Protein AF-A0AAE3P2P5-F1 (afdb_monomer_lite)

Structure (mmCIF, N/CA/C/O backbone):
data_AF-A0AAE3P2P5-F1
#
_entry.id   AF-A0AAE3P2P5-F1
#
loop_
_atom_site.group_PDB
_atom_site.id
_atom_site.type_symbol
_atom_site.label_atom_id
_atom_site.label_alt_id
_atom_site.label_comp_id
_atom_site.label_asym_id
_atom_site.label_entity_id
_atom_site.label_seq_id
_atom_site.pdbx_PDB_ins_code
_atom_site.Cartn_x
_atom_site.Cartn_y
_atom_site.Cartn_z
_atom_site.occupancy
_atom_site.B_iso_or_equiv
_atom_site.auth_seq_id
_atom_site.auth_comp_id
_atom_site.auth_asym_id
_atom_site.auth_atom_id
_atom_site.pdbx_PDB_model_num
ATOM 1 N N . MET A 1 1 ? -13.178 13.625 6.228 1.00 57.25 1 MET A N 1
ATOM 2 C CA . MET A 1 1 ? -13.698 12.347 5.694 1.00 57.25 1 MET A CA 1
ATOM 3 C C . MET A 1 1 ? -12.547 11.368 5.825 1.00 57.25 1 MET A C 1
ATOM 5 O O . MET A 1 1 ? -11.435 11.805 5.573 1.00 57.25 1 MET A O 1
ATOM 9 N N . ALA A 1 2 ? -12.752 10.144 6.312 1.00 80.69 2 ALA A N 1
ATOM 10 C CA . ALA A 1 2 ? -11.641 9.194 6.396 1.00 80.69 2 ALA A CA 1
ATOM 11 C C . ALA A 1 2 ? -11.251 8.788 4.969 1.00 80.69 2 ALA A C 1
ATOM 13 O O . ALA A 1 2 ? -12.097 8.278 4.233 1.00 80.69 2 ALA A O 1
ATOM 14 N N . HIS A 1 3 ? -10.022 9.098 4.560 1.00 94.75 3 HIS A N 1
ATOM 15 C CA . HIS A 1 3 ? -9.480 8.617 3.297 1.00 94.75 3 HIS A CA 1
ATOM 16 C C . HIS A 1 3 ? -8.971 7.189 3.474 1.00 94.75 3 HIS A C 1
ATOM 18 O O . HIS A 1 3 ? -8.693 6.743 4.587 1.00 94.75 3 HIS A O 1
ATOM 24 N N . TYR A 1 4 ? -8.869 6.458 2.374 1.00 96.00 4 TYR A N 1
ATOM 25 C CA . TYR A 1 4 ? -8.440 5.064 2.389 1.00 96.00 4 TYR A CA 1
ATOM 26 C C . TYR A 1 4 ? -7.423 4.801 1.283 1.00 96.00 4 TYR A C 1
ATOM 28 O O . TYR A 1 4 ? -7.313 5.558 0.324 1.00 96.00 4 TYR A O 1
ATOM 36 N N . MET A 1 5 ? -6.675 3.713 1.396 1.00 95.94 5 MET A N 1
ATOM 37 C CA . MET A 1 5 ? -5.850 3.188 0.314 1.00 95.94 5 MET A CA 1
ATOM 38 C C . MET A 1 5 ? -6.418 1.872 -0.189 1.00 95.94 5 MET A C 1
ATOM 40 O O . MET A 1 5 ? -6.903 1.053 0.590 1.00 95.94 5 MET A O 1
ATOM 44 N N . VAL A 1 6 ? -6.325 1.665 -1.502 1.00 95.62 6 VAL A N 1
ATOM 45 C CA . VAL A 1 6 ? -6.707 0.410 -2.153 1.00 95.62 6 VAL A CA 1
ATOM 46 C C . VAL A 1 6 ? -5.448 -0.397 -2.426 1.00 95.62 6 VAL A C 1
ATOM 48 O O . VAL A 1 6 ? -4.634 -0.029 -3.271 1.00 95.62 6 VAL A O 1
ATOM 51 N N . VAL A 1 7 ? -5.296 -1.520 -1.733 1.00 95.81 7 VAL A N 1
ATOM 52 C CA . VAL A 1 7 ? -4.193 -2.456 -1.953 1.00 95.81 7 VAL A CA 1
ATOM 53 C C . VAL A 1 7 ? -4.672 -3.558 -2.884 1.00 95.81 7 VAL A C 1
ATOM 55 O O . VAL A 1 7 ? -5.452 -4.416 -2.481 1.00 95.81 7 VAL A O 1
ATOM 58 N N . LEU A 1 8 ? -4.203 -3.537 -4.131 1.00 94.94 8 LEU A N 1
ATOM 59 C CA . LEU A 1 8 ? -4.497 -4.586 -5.107 1.00 94.94 8 LEU A CA 1
ATOM 60 C C . LEU A 1 8 ? -3.781 -5.892 -4.747 1.00 94.94 8 LEU A C 1
ATOM 62 O O . LEU A 1 8 ? -2.602 -5.892 -4.370 1.00 94.94 8 LEU A O 1
ATOM 66 N N . LEU A 1 9 ? -4.491 -7.006 -4.900 1.00 95.50 9 LEU A N 1
ATOM 67 C CA . LEU A 1 9 ? -4.021 -8.338 -4.549 1.00 95.50 9 LEU A CA 1
ATOM 68 C C . LEU A 1 9 ? -3.937 -9.216 -5.797 1.00 95.50 9 LEU A C 1
ATOM 70 O O . LEU A 1 9 ? -4.948 -9.513 -6.430 1.00 95.50 9 LEU A O 1
ATOM 74 N N . ASP A 1 10 ? -2.719 -9.641 -6.121 1.00 93.38 10 ASP A N 1
ATOM 75 C CA . ASP A 1 10 ? -2.476 -10.729 -7.064 1.00 93.38 10 ASP A CA 1
ATOM 76 C C . ASP A 1 10 ? -2.595 -12.095 -6.359 1.00 93.38 10 ASP A C 1
ATOM 78 O O . ASP A 1 10 ? -2.795 -12.182 -5.144 1.00 93.38 10 ASP A O 1
ATOM 82 N N . GLU A 1 11 ? -2.456 -13.187 -7.111 1.00 93.25 11 GLU A N 1
ATOM 83 C CA . GLU A 1 11 ? -2.548 -14.545 -6.562 1.00 93.25 11 GLU A CA 1
ATOM 84 C C . GLU A 1 11 ? -1.536 -14.816 -5.443 1.00 93.25 11 GLU A C 1
ATOM 86 O O . GLU A 1 11 ? -1.858 -15.495 -4.464 1.00 93.25 11 GLU A O 1
ATOM 91 N N . LYS A 1 12 ? -0.319 -14.270 -5.552 1.00 94.06 12 LYS A N 1
ATOM 92 C CA . LYS A 1 12 ? 0.723 -14.445 -4.538 1.00 94.06 12 LYS A CA 1
ATOM 93 C C . LYS A 1 12 ? 0.310 -13.764 -3.235 1.00 94.06 12 LYS A C 1
ATOM 95 O O . LYS A 1 12 ? 0.331 -14.398 -2.182 1.00 94.06 12 LYS A O 1
ATOM 100 N N . ARG A 1 13 ? -0.126 -12.508 -3.317 1.00 94.81 13 ARG A N 1
ATOM 101 C CA . ARG A 1 13 ? -0.594 -11.711 -2.179 1.00 94.81 13 ARG A CA 1
ATOM 102 C C . ARG A 1 13 ? -1.820 -12.329 -1.521 1.00 94.81 13 ARG A C 1
ATOM 104 O O . ARG A 1 13 ? -1.889 -12.390 -0.300 1.00 94.81 13 ARG A O 1
ATOM 111 N N . LEU A 1 14 ? -2.757 -12.841 -2.318 1.00 94.31 14 LEU A N 1
ATOM 112 C CA . LEU A 1 14 ? -3.919 -13.569 -1.807 1.00 94.31 14 LEU A CA 1
ATOM 113 C C . LEU A 1 14 ? -3.496 -14.801 -1.007 1.00 94.31 14 LEU A C 1
ATOM 115 O O . LEU A 1 14 ? -4.005 -15.020 0.087 1.00 94.31 14 LEU A O 1
ATOM 119 N N . ASN A 1 15 ? -2.543 -15.584 -1.518 1.00 94.38 15 ASN A N 1
ATOM 120 C CA . ASN A 1 15 ? -2.051 -16.770 -0.820 1.00 94.38 15 ASN A CA 1
ATOM 121 C C . ASN A 1 15 ? -1.369 -16.439 0.517 1.00 94.38 15 ASN A C 1
ATOM 123 O O . ASN A 1 15 ? -1.520 -17.207 1.463 1.00 94.38 15 ASN A O 1
ATOM 127 N N . GLU A 1 16 ? -0.668 -15.309 0.618 1.00 94.31 16 GLU A N 1
ATOM 128 C CA . GLU A 1 16 ? -0.031 -14.861 1.868 1.00 94.31 16 GLU A CA 1
ATOM 129 C C . GLU A 1 16 ? -1.045 -14.443 2.948 1.00 94.31 16 GLU A C 1
ATOM 131 O O . GLU A 1 16 ? -0.749 -14.534 4.139 1.00 94.31 16 GLU A O 1
ATOM 136 N N . LEU A 1 17 ? -2.250 -14.024 2.548 1.00 94.00 17 LEU A N 1
ATOM 137 C CA . LEU A 1 17 ? -3.311 -13.592 3.462 1.00 94.00 17 LEU A CA 1
ATOM 138 C C . LEU A 1 17 ? -4.319 -14.696 3.812 1.00 94.00 17 LEU A C 1
ATOM 140 O O . LEU A 1 17 ? -5.150 -14.487 4.699 1.00 94.00 17 LEU A O 1
ATOM 144 N N . LYS A 1 18 ? -4.247 -15.866 3.168 1.00 93.00 18 LYS A N 1
ATOM 145 C CA . LYS A 1 18 ? -5.144 -16.997 3.450 1.00 93.00 18 LYS A CA 1
ATOM 146 C C . LYS A 1 18 ? -5.050 -17.445 4.907 1.00 93.00 18 LYS A C 1
ATOM 148 O O . LYS A 1 18 ? -3.961 -17.642 5.447 1.00 93.00 18 LYS A O 1
ATOM 153 N N . GLY A 1 19 ? -6.204 -17.650 5.535 1.00 91.69 19 GLY A N 1
ATOM 154 C CA . GLY A 1 19 ? -6.311 -18.059 6.934 1.00 91.69 19 GLY A CA 1
ATOM 155 C C . GLY A 1 19 ? -5.964 -16.951 7.932 1.00 91.69 19 GLY A C 1
ATOM 156 O O . GLY A 1 19 ? -5.760 -17.238 9.113 1.00 91.69 19 GLY A O 1
ATOM 157 N N . THR A 1 20 ? -5.872 -15.696 7.481 1.00 93.38 20 THR A N 1
ATOM 158 C CA . THR A 1 20 ? -5.709 -14.527 8.355 1.00 93.38 20 THR A CA 1
ATOM 159 C C . THR A 1 20 ? -7.035 -13.776 8.515 1.00 93.38 20 THR A C 1
ATOM 161 O O . THR A 1 20 ? -7.876 -13.835 7.620 1.00 93.38 20 THR A O 1
ATOM 164 N N . PRO A 1 21 ? -7.223 -12.992 9.594 1.00 92.56 21 PRO A N 1
ATOM 165 C CA . PRO A 1 21 ? -8.411 -12.143 9.750 1.00 92.56 21 PRO A CA 1
ATOM 166 C C . PRO A 1 21 ? -8.580 -11.091 8.639 1.00 92.56 21 PRO A C 1
ATOM 168 O O . PRO A 1 21 ? -9.665 -10.548 8.450 1.00 92.56 21 PRO A O 1
ATOM 171 N N . VAL A 1 22 ? -7.509 -10.787 7.899 1.00 93.06 22 VAL A N 1
ATOM 172 C CA . VAL A 1 22 ? -7.528 -9.839 6.777 1.00 93.06 22 VAL A CA 1
ATOM 173 C C . VAL A 1 22 ? -8.270 -10.413 5.569 1.00 93.06 22 VAL A C 1
ATOM 175 O O . VAL A 1 22 ? -8.805 -9.647 4.772 1.00 93.06 22 VAL A O 1
ATOM 178 N N . GLU A 1 23 ? -8.359 -11.740 5.442 1.00 93.00 23 GLU A N 1
ATOM 179 C CA . GLU A 1 23 ? -9.053 -12.399 4.330 1.00 93.00 23 GLU A CA 1
ATOM 180 C C . GLU A 1 23 ? -10.527 -11.969 4.234 1.00 93.00 23 GLU A C 1
ATOM 182 O O . GLU A 1 23 ? -11.033 -11.721 3.143 1.00 93.00 23 GLU A O 1
ATOM 187 N N . GLU A 1 24 ? -11.186 -11.752 5.375 1.00 93.38 24 GLU A N 1
ATOM 188 C CA . GLU A 1 24 ? -12.578 -11.280 5.455 1.00 93.38 24 GLU A CA 1
ATOM 189 C C . GLU A 1 24 ? -12.768 -9.830 4.978 1.00 93.38 24 GLU A C 1
ATOM 191 O O . GLU A 1 24 ? -13.895 -9.373 4.784 1.00 93.38 24 GLU A O 1
ATOM 196 N N . LYS A 1 25 ? -11.674 -9.077 4.819 1.00 94.00 25 LYS A N 1
ATOM 197 C CA . LYS A 1 25 ? -11.672 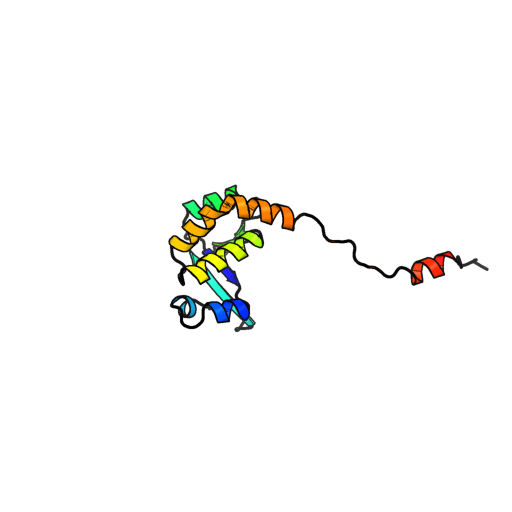-7.678 4.364 1.00 94.00 25 LYS A CA 1
ATOM 198 C C . LYS A 1 25 ? -11.379 -7.543 2.871 1.00 94.00 25 LYS A C 1
ATOM 200 O O . LYS A 1 25 ? -11.355 -6.422 2.363 1.00 94.00 25 LYS A O 1
ATOM 205 N N . ILE A 1 26 ? -11.153 -8.657 2.176 1.00 95.50 26 ILE A N 1
ATOM 206 C CA . ILE A 1 26 ? -10.916 -8.660 0.736 1.00 95.50 26 ILE A CA 1
ATOM 207 C C . ILE A 1 26 ? -12.222 -8.329 0.014 1.00 95.50 26 ILE A C 1
ATOM 209 O O . ILE A 1 26 ? -13.257 -8.954 0.238 1.00 95.50 26 ILE A O 1
ATOM 213 N N . VAL A 1 27 ? -12.155 -7.353 -0.885 1.00 94.88 27 VAL A N 1
ATOM 214 C CA . VAL A 1 27 ? -13.266 -6.928 -1.732 1.00 94.88 27 VAL A CA 1
ATOM 215 C C . VAL A 1 27 ? -13.006 -7.295 -3.186 1.00 94.88 27 VAL A C 1
ATOM 217 O O . VAL A 1 27 ? -11.877 -7.218 -3.680 1.00 94.88 27 VAL A O 1
ATOM 220 N N . ASP A 1 28 ? -14.078 -7.666 -3.879 1.00 95.06 28 ASP A N 1
ATOM 221 C CA . ASP A 1 28 ? -14.061 -7.904 -5.316 1.00 95.06 28 ASP A CA 1
ATOM 222 C C . ASP A 1 28 ? -14.259 -6.592 -6.077 1.00 95.06 28 ASP A C 1
ATOM 224 O O . ASP A 1 28 ? -15.173 -5.809 -5.813 1.00 95.06 28 ASP A O 1
ATOM 228 N N . MET A 1 29 ? -13.405 -6.368 -7.067 1.00 91.44 29 MET A N 1
ATOM 229 C CA . MET A 1 29 ? -13.465 -5.250 -7.997 1.00 91.44 29 MET A CA 1
ATOM 230 C C . MET A 1 29 ? -13.714 -5.775 -9.411 1.00 91.44 29 MET A C 1
ATOM 232 O O . MET A 1 29 ? -13.298 -6.879 -9.764 1.00 91.44 29 MET A O 1
ATOM 236 N N . PHE A 1 30 ? -14.401 -4.976 -10.233 1.00 90.12 30 PHE A N 1
ATOM 237 C CA . PHE A 1 30 ? -14.686 -5.299 -11.640 1.00 90.12 30 PHE A CA 1
ATOM 238 C C . PHE A 1 30 ? -15.314 -6.693 -11.832 1.00 90.12 30 PHE A C 1
ATOM 240 O O . PHE A 1 30 ? -14.868 -7.483 -12.659 1.00 90.12 30 PHE A O 1
ATOM 247 N N . GLY A 1 31 ? -16.331 -7.019 -11.026 1.00 88.56 31 GLY A N 1
ATOM 248 C CA . GLY A 1 31 ? -17.017 -8.314 -11.102 1.00 88.56 31 GLY A CA 1
ATOM 249 C C . GLY A 1 31 ? -16.175 -9.506 -10.630 1.00 88.56 31 GLY A C 1
ATOM 250 O O . GLY A 1 31 ? -16.460 -10.631 -11.024 1.00 88.56 31 GLY A O 1
ATOM 251 N N . GLY A 1 32 ? -15.139 -9.265 -9.818 1.00 89.25 32 GLY A N 1
ATOM 252 C CA . GLY A 1 32 ? -14.249 -10.300 -9.282 1.00 89.25 32 GLY A CA 1
ATOM 253 C C . GLY A 1 32 ? -12.980 -10.528 -10.104 1.00 89.25 32 GLY A C 1
ATOM 254 O O . GLY A 1 32 ? -12.158 -11.357 -9.725 1.00 89.25 32 GLY A O 1
ATOM 255 N N . ALA A 1 33 ? -12.787 -9.779 -11.195 1.00 90.31 33 ALA A N 1
ATOM 256 C CA . ALA A 1 33 ? -11.561 -9.835 -11.991 1.00 90.31 33 ALA A CA 1
ATOM 257 C C . ALA A 1 33 ? -10.332 -9.316 -11.224 1.00 90.31 33 ALA A C 1
ATOM 259 O O . ALA A 1 33 ? -9.209 -9.724 -11.507 1.00 90.31 33 ALA A O 1
ATOM 260 N N . LEU A 1 34 ? -10.541 -8.425 -10.251 1.00 93.50 34 LEU A N 1
ATOM 261 C CA . LEU A 1 34 ? -9.502 -7.944 -9.347 1.00 93.50 34 LEU A CA 1
ATOM 262 C C . LEU A 1 34 ? -9.965 -8.083 -7.903 1.00 93.50 34 LEU A C 1
ATOM 264 O O . LEU A 1 34 ? -11.135 -7.868 -7.594 1.00 93.50 34 LEU A O 1
ATOM 268 N N . LYS A 1 35 ? -9.025 -8.395 -7.015 1.00 95.81 35 LYS A N 1
ATOM 269 C CA . LYS A 1 35 ? -9.245 -8.407 -5.569 1.00 95.81 35 LYS A CA 1
ATOM 270 C C . LYS A 1 35 ? -8.421 -7.307 -4.924 1.00 95.81 35 LYS A C 1
ATOM 272 O O . LYS A 1 35 ? -7.307 -7.019 -5.365 1.00 95.81 35 LYS A O 1
ATOM 277 N N . ALA A 1 36 ? -8.968 -6.688 -3.888 1.00 96.25 36 ALA A N 1
ATOM 278 C CA . ALA A 1 36 ? -8.292 -5.620 -3.172 1.00 96.25 36 ALA A CA 1
ATOM 279 C C . ALA A 1 36 ? -8.643 -5.612 -1.686 1.00 96.25 36 ALA A C 1
ATOM 281 O O . ALA A 1 36 ? -9.601 -6.250 -1.260 1.00 96.25 36 ALA A O 1
ATOM 282 N N . ILE A 1 37 ? -7.880 -4.856 -0.906 1.00 96.12 37 ILE A N 1
ATOM 283 C CA . ILE A 1 37 ? -8.222 -4.476 0.466 1.00 96.12 37 ILE A CA 1
ATOM 284 C C . ILE A 1 37 ? -8.280 -2.959 0.532 1.00 96.12 37 ILE A C 1
ATOM 286 O O . ILE A 1 37 ? -7.365 -2.282 0.060 1.00 96.12 37 ILE A O 1
ATOM 290 N N . ASN A 1 38 ? -9.335 -2.441 1.153 1.00 95.19 38 ASN A N 1
ATOM 291 C CA . ASN A 1 38 ? -9.414 -1.034 1.516 1.00 95.19 38 ASN A CA 1
ATOM 292 C C . ASN A 1 38 ? -8.908 -0.884 2.951 1.00 95.19 38 ASN A C 1
ATOM 294 O O . ASN A 1 38 ? -9.451 -1.509 3.863 1.00 95.19 38 ASN A O 1
ATOM 298 N N . ILE A 1 39 ? -7.866 -0.080 3.137 1.00 95.25 39 ILE A N 1
ATOM 299 C CA . ILE A 1 39 ? -7.304 0.236 4.451 1.00 95.25 39 ILE A CA 1
ATOM 300 C C . ILE A 1 39 ? -7.504 1.719 4.744 1.00 95.25 39 ILE A C 1
ATOM 302 O O . ILE A 1 39 ? -7.126 2.567 3.935 1.00 95.25 39 ILE A O 1
ATOM 306 N N . ASP A 1 40 ? -8.100 2.029 5.892 1.00 95.19 40 ASP A N 1
ATOM 307 C CA . ASP A 1 40 ? -8.302 3.410 6.323 1.00 95.19 40 ASP A CA 1
ATOM 308 C C . ASP A 1 40 ? -6.954 4.076 6.597 1.00 95.19 40 ASP A C 1
ATOM 310 O O . ASP A 1 40 ? -6.082 3.499 7.251 1.00 95.19 40 ASP A O 1
ATOM 314 N N . VAL A 1 41 ? -6.795 5.302 6.106 1.00 94.94 41 VAL A N 1
ATOM 315 C CA . VAL A 1 41 ? -5.594 6.114 6.285 1.00 94.94 41 VAL A CA 1
ATOM 316 C C . VAL A 1 41 ? -5.868 7.129 7.398 1.00 94.94 41 VAL A C 1
ATOM 318 O O . VAL A 1 41 ? -6.726 8.001 7.237 1.00 94.94 41 VAL A O 1
ATOM 321 N N . PRO A 1 42 ? -5.160 7.051 8.538 1.00 94.38 42 PRO A N 1
ATOM 322 C CA . PRO A 1 42 ? -5.222 8.086 9.562 1.00 94.38 42 PRO A CA 1
ATOM 323 C C . PRO A 1 42 ? -4.782 9.451 9.014 1.00 94.38 42 PRO A C 1
ATOM 325 O O . PRO A 1 42 ? -3.856 9.532 8.209 1.00 94.38 42 PRO A O 1
ATOM 328 N N . GLU A 1 43 ? -5.398 10.539 9.480 1.00 92.25 43 GLU A N 1
ATOM 329 C CA . GLU A 1 43 ? -5.141 11.893 8.956 1.00 92.25 43 GLU A CA 1
ATOM 330 C C . GLU A 1 43 ? -3.665 12.323 9.089 1.00 92.25 43 GLU A C 1
ATOM 332 O O . GLU A 1 43 ? -3.120 13.013 8.227 1.00 92.25 43 GLU A O 1
ATOM 337 N N . ASP A 1 44 ? -2.986 11.909 10.161 1.00 92.69 44 ASP A N 1
ATOM 338 C CA . ASP A 1 44 ? -1.564 12.190 10.368 1.00 92.69 44 ASP A CA 1
ATOM 339 C C . ASP A 1 44 ? -0.662 11.400 9.408 1.00 92.69 44 ASP A C 1
ATOM 341 O O . ASP A 1 44 ? 0.380 11.901 8.981 1.00 92.69 44 ASP A O 1
ATOM 345 N N . VAL A 1 45 ? -1.068 10.180 9.049 1.00 94.44 45 VAL A N 1
ATOM 346 C CA . VAL A 1 45 ? -0.381 9.334 8.068 1.00 94.44 45 VAL A CA 1
ATOM 347 C C . VAL A 1 45 ? -0.574 9.902 6.667 1.00 94.44 45 VAL A C 1
ATOM 349 O O . VAL A 1 45 ? 0.396 10.027 5.924 1.00 94.44 45 VAL A O 1
ATOM 352 N N . GLU A 1 46 ? -1.795 10.310 6.327 1.00 94.50 46 GLU A N 1
ATOM 353 C CA . GLU A 1 46 ? -2.112 10.944 5.048 1.00 94.50 46 GLU A CA 1
ATOM 354 C C . GLU A 1 46 ? -1.227 12.163 4.799 1.00 94.50 46 GLU A C 1
ATOM 356 O O . GLU A 1 46 ? -0.550 12.222 3.776 1.00 94.50 46 GLU A O 1
ATOM 361 N N . LYS A 1 47 ? -1.160 13.100 5.755 1.00 94.19 47 LYS A N 1
ATOM 362 C CA . LYS A 1 47 ? -0.316 14.300 5.626 1.00 94.19 47 LYS A CA 1
ATOM 363 C C . LYS A 1 47 ? 1.136 13.934 5.327 1.00 94.19 47 LYS A C 1
ATOM 365 O O . LYS A 1 47 ? 1.720 14.476 4.394 1.00 94.19 47 LYS A O 1
ATOM 370 N N . LYS A 1 48 ? 1.687 12.945 6.038 1.00 94.88 48 LYS A N 1
ATOM 371 C CA . LYS A 1 48 ? 3.057 12.460 5.809 1.00 94.88 48 LYS A CA 1
ATOM 372 C C . LYS A 1 48 ? 3.241 11.834 4.429 1.00 94.88 48 LYS A C 1
ATOM 374 O O . LYS A 1 48 ? 4.291 12.031 3.826 1.00 94.88 48 LYS A O 1
ATOM 379 N N . ILE A 1 49 ? 2.260 11.080 3.929 1.00 94.44 49 ILE A N 1
ATOM 380 C CA . ILE A 1 49 ? 2.305 10.498 2.578 1.00 94.44 49 ILE A CA 1
ATOM 381 C C . ILE A 1 49 ? 2.329 11.617 1.533 1.00 94.44 49 ILE A C 1
ATOM 383 O O . ILE A 1 49 ? 3.190 11.605 0.655 1.00 94.44 49 ILE A O 1
ATOM 387 N N . MET A 1 50 ? 1.432 12.596 1.656 1.00 94.31 50 MET A N 1
ATOM 388 C CA . MET A 1 50 ? 1.309 13.706 0.704 1.00 94.31 50 MET A CA 1
ATOM 389 C C . MET A 1 50 ? 2.545 14.621 0.719 1.00 94.31 50 MET A C 1
ATOM 391 O O . MET A 1 50 ? 2.967 15.108 -0.325 1.00 94.31 50 MET A O 1
ATOM 395 N N . GLU A 1 51 ? 3.169 14.822 1.883 1.00 94.50 51 GLU A N 1
ATOM 396 C CA . GLU A 1 51 ? 4.443 15.545 2.009 1.00 94.50 51 GLU A CA 1
ATOM 397 C C . GLU A 1 51 ? 5.631 14.750 1.445 1.00 94.50 51 GLU A C 1
ATOM 399 O O . GLU A 1 51 ? 6.576 15.328 0.907 1.00 94.50 51 GLU A O 1
ATOM 404 N N . ALA A 1 52 ? 5.612 13.422 1.584 1.00 94.12 52 ALA A N 1
ATOM 405 C CA . ALA A 1 52 ? 6.701 12.553 1.156 1.00 94.12 52 ALA A CA 1
ATOM 406 C C . ALA A 1 52 ? 6.724 12.300 -0.354 1.00 94.12 52 ALA A C 1
ATOM 408 O O . ALA A 1 52 ? 7.810 12.140 -0.915 1.00 94.12 52 ALA A O 1
ATOM 409 N N . PHE A 1 53 ? 5.557 12.230 -0.996 1.00 93.75 53 PHE A N 1
ATOM 410 C CA . PHE A 1 53 ? 5.420 11.822 -2.390 1.00 93.75 53 PHE A CA 1
ATOM 411 C C . PHE A 1 53 ? 4.582 12.837 -3.161 1.00 93.75 53 PHE A C 1
ATOM 413 O O . PHE A 1 53 ? 3.363 12.878 -3.043 1.00 93.75 53 PHE A O 1
ATOM 420 N N . THR A 1 54 ? 5.238 13.622 -4.013 1.00 90.31 54 THR A N 1
ATOM 421 C CA . THR A 1 54 ? 4.595 14.690 -4.799 1.00 90.31 54 THR A CA 1
ATOM 422 C C . THR A 1 54 ? 3.578 14.182 -5.820 1.00 90.31 54 THR A C 1
ATOM 424 O O . THR A 1 54 ? 2.731 14.950 -6.267 1.00 90.31 54 THR A O 1
ATOM 427 N N . SER A 1 55 ? 3.659 12.907 -6.205 1.00 90.31 55 SER A N 1
ATOM 428 C CA . SER A 1 55 ? 2.693 12.258 -7.092 1.00 90.31 55 SER A CA 1
ATOM 429 C C . SER A 1 55 ? 1.406 11.846 -6.380 1.00 90.31 55 SER A C 1
ATOM 431 O O . SER A 1 55 ? 0.392 11.652 -7.048 1.00 90.31 55 SER A O 1
ATOM 433 N N . ALA A 1 56 ? 1.429 11.708 -5.049 1.00 94.62 56 ALA A N 1
ATOM 434 C CA . ALA A 1 56 ? 0.289 11.215 -4.294 1.00 94.62 56 ALA A CA 1
ATOM 435 C C . ALA A 1 56 ? -0.903 12.173 -4.413 1.00 94.62 56 ALA A C 1
ATOM 437 O O . ALA A 1 56 ? -0.773 13.394 -4.304 1.00 94.62 56 ALA A O 1
ATOM 438 N N . ARG A 1 57 ? -2.090 11.607 -4.636 1.00 95.06 57 ARG A N 1
ATOM 439 C CA . ARG A 1 57 ? -3.333 12.364 -4.819 1.00 95.06 57 ARG A CA 1
ATOM 440 C C . ARG A 1 57 ? -4.514 11.652 -4.182 1.00 95.06 57 ARG A C 1
ATOM 442 O O . ARG A 1 57 ? -4.530 10.427 -4.095 1.00 95.06 57 ARG A O 1
ATOM 449 N N . ILE A 1 58 ? -5.533 12.415 -3.808 1.00 95.25 58 ILE A N 1
ATOM 450 C CA . ILE A 1 58 ? -6.812 11.872 -3.345 1.00 95.25 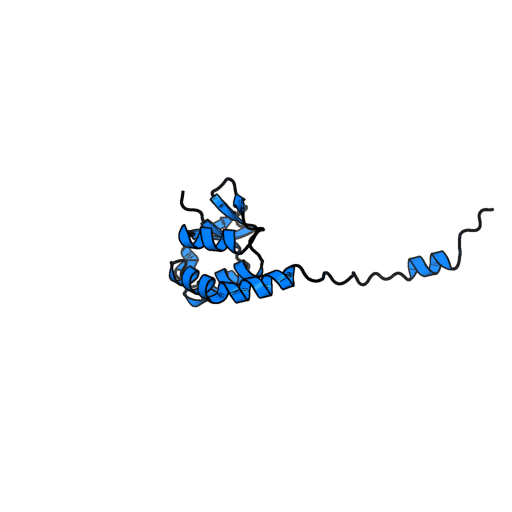58 ILE A CA 1
ATOM 451 C C . ILE A 1 58 ? -7.792 11.908 -4.516 1.00 95.25 58 ILE A C 1
ATOM 453 O O . ILE A 1 58 ? -8.003 12.963 -5.118 1.00 95.25 58 ILE A O 1
ATOM 457 N N . ASP A 1 59 ? -8.351 10.754 -4.875 1.00 93.31 59 ASP A N 1
ATOM 458 C CA . ASP A 1 59 ? -9.350 10.668 -5.939 1.00 93.31 59 ASP A CA 1
ATOM 459 C C . ASP A 1 59 ? -10.733 11.164 -5.469 1.00 93.31 59 ASP A C 1
ATOM 461 O O . ASP A 1 59 ? -10.964 11.453 -4.294 1.00 93.31 59 ASP A O 1
ATOM 465 N N . SER A 1 60 ? -11.698 11.249 -6.389 1.00 92.50 60 SER A N 1
ATOM 466 C CA . SER A 1 60 ? -13.055 11.733 -6.081 1.00 92.50 60 SER A CA 1
ATOM 467 C C . SER A 1 60 ? -13.841 10.861 -5.093 1.00 92.50 60 SER A C 1
ATOM 469 O O . SER A 1 60 ? -14.895 11.283 -4.620 1.00 92.50 60 SER A O 1
ATOM 471 N N . ARG A 1 61 ? -13.356 9.653 -4.785 1.00 91.75 61 ARG A N 1
ATOM 472 C CA . ARG A 1 61 ? -13.963 8.711 -3.836 1.00 91.75 61 ARG A CA 1
ATOM 473 C C . ARG A 1 61 ? -13.279 8.756 -2.469 1.00 91.75 61 ARG A C 1
ATOM 475 O O . ARG A 1 61 ? -13.753 8.093 -1.554 1.00 91.75 61 ARG A O 1
ATOM 482 N N . GLY A 1 62 ? -12.203 9.529 -2.320 1.00 93.31 62 GLY A N 1
ATOM 483 C CA . GLY A 1 62 ? -11.416 9.597 -1.092 1.00 93.31 62 GLY A CA 1
ATOM 484 C C . GLY A 1 62 ? -10.302 8.552 -1.012 1.00 93.31 62 GLY A C 1
ATOM 485 O O . GLY A 1 62 ? -9.787 8.314 0.079 1.00 93.31 62 GLY A O 1
ATOM 486 N N . ALA A 1 63 ? -9.927 7.920 -2.130 1.00 95.50 63 ALA A N 1
ATOM 487 C CA . ALA A 1 63 ? -8.798 7.002 -2.161 1.00 95.50 63 ALA A CA 1
ATOM 488 C C . ALA A 1 63 ? -7.479 7.763 -2.360 1.00 95.50 63 ALA A C 1
ATOM 490 O O . ALA A 1 63 ? -7.338 8.525 -3.320 1.00 95.50 63 ALA A O 1
ATOM 491 N N . VAL A 1 64 ? -6.492 7.515 -1.501 1.00 96.19 64 VAL A N 1
ATOM 492 C CA . VAL A 1 64 ? -5.106 7.944 -1.718 1.00 96.19 64 VAL A CA 1
ATOM 493 C C . VAL A 1 64 ? -4.503 7.057 -2.810 1.00 96.19 64 VAL A C 1
ATOM 495 O O . VAL A 1 64 ? -4.445 5.833 -2.690 1.00 96.19 64 VAL A O 1
ATOM 498 N N . THR A 1 65 ? -4.092 7.684 -3.906 1.00 94.38 65 THR A N 1
ATOM 499 C CA . THR A 1 65 ? -3.628 7.049 -5.146 1.00 94.38 65 THR A CA 1
ATOM 500 C C . THR A 1 65 ? -2.322 7.687 -5.619 1.00 94.38 65 THR A C 1
ATOM 502 O O . THR A 1 65 ? -1.845 8.649 -5.019 1.00 94.38 65 THR A O 1
ATOM 505 N N . ASP A 1 66 ? -1.727 7.133 -6.681 1.00 92.81 66 ASP A N 1
ATOM 506 C CA . ASP A 1 66 ? -0.476 7.610 -7.296 1.00 92.81 66 ASP A CA 1
ATOM 507 C C . ASP A 1 66 ? 0.731 7.668 -6.344 1.00 92.81 66 ASP A C 1
ATOM 509 O O . ASP A 1 66 ? 1.683 8.426 -6.540 1.00 92.81 66 ASP A O 1
ATOM 513 N N . VAL A 1 67 ? 0.723 6.824 -5.314 1.00 94.50 67 VAL A N 1
ATOM 514 C CA . VAL A 1 67 ? 1.918 6.560 -4.510 1.00 94.50 67 VAL A CA 1
ATOM 515 C C . VAL A 1 67 ? 2.898 5.666 -5.288 1.00 94.50 67 VAL A C 1
ATOM 517 O O . VAL A 1 67 ? 2.454 4.848 -6.104 1.00 94.50 67 VAL A O 1
ATOM 520 N N . PRO A 1 68 ? 4.215 5.761 -5.029 1.00 93.69 68 PRO A N 1
ATOM 521 C CA . PRO A 1 68 ? 5.210 4.905 -5.676 1.00 93.69 68 PRO A CA 1
ATOM 522 C C . PRO A 1 68 ? 4.957 3.407 -5.474 1.00 93.69 68 PRO A C 1
ATOM 524 O O . PRO A 1 68 ? 4.348 2.977 -4.486 1.00 93.69 68 PRO A O 1
ATOM 527 N N . VAL A 1 69 ? 5.484 2.581 -6.377 1.00 92.44 69 VAL A N 1
ATOM 528 C CA . VAL A 1 69 ? 5.329 1.119 -6.312 1.00 92.44 69 VAL A CA 1
ATOM 529 C C . VAL A 1 69 ? 5.967 0.559 -5.037 1.00 92.44 69 VAL A C 1
ATOM 531 O O . VAL A 1 69 ? 5.390 -0.316 -4.385 1.00 92.44 69 VAL A O 1
ATOM 534 N N . ALA A 1 70 ? 7.108 1.108 -4.626 1.00 94.19 70 ALA A N 1
ATOM 535 C CA . ALA A 1 70 ? 7.820 0.789 -3.399 1.00 94.19 70 ALA A CA 1
ATOM 536 C C . ALA A 1 70 ? 6.941 1.016 -2.167 1.00 94.19 70 ALA A C 1
ATOM 538 O O . ALA A 1 70 ? 6.954 0.192 -1.251 1.00 94.19 70 ALA A O 1
ATOM 539 N N . PHE A 1 71 ? 6.122 2.074 -2.163 1.00 96.06 71 PHE A N 1
ATOM 540 C CA . PHE A 1 71 ? 5.185 2.331 -1.073 1.00 96.06 71 PHE A CA 1
ATOM 541 C C . PHE A 1 71 ? 4.128 1.228 -0.996 1.00 96.06 71 PHE A C 1
ATOM 543 O O . PHE A 1 71 ? 3.952 0.614 0.054 1.00 96.06 71 PHE A O 1
ATOM 550 N N . ASN A 1 72 ? 3.472 0.918 -2.120 1.00 94.44 72 ASN A N 1
ATOM 551 C CA . ASN A 1 72 ? 2.459 -0.142 -2.184 1.00 94.44 72 ASN A CA 1
ATOM 552 C C . ASN A 1 72 ? 3.018 -1.507 -1.768 1.00 94.44 72 ASN A C 1
ATOM 554 O O . ASN A 1 72 ? 2.335 -2.298 -1.117 1.00 94.44 72 ASN A O 1
ATOM 558 N N . ARG A 1 73 ? 4.272 -1.786 -2.132 1.00 94.56 73 ARG A N 1
ATOM 559 C CA . ARG A 1 73 ? 4.966 -3.007 -1.731 1.00 94.56 73 ARG A CA 1
ATOM 560 C C . ARG A 1 73 ? 5.176 -3.057 -0.219 1.00 94.56 73 ARG A C 1
ATOM 562 O O . ARG A 1 73 ? 4.814 -4.051 0.399 1.00 94.56 73 ARG A O 1
ATOM 569 N N . VAL A 1 74 ? 5.724 -1.996 0.371 1.00 96.56 74 VAL A N 1
ATOM 570 C CA . VAL A 1 74 ? 5.979 -1.932 1.817 1.00 96.56 74 VAL A CA 1
ATOM 571 C C . VAL A 1 74 ? 4.681 -1.976 2.625 1.00 96.56 74 VAL A C 1
ATOM 573 O O . VAL A 1 74 ? 4.623 -2.685 3.628 1.00 96.56 74 VAL A O 1
ATOM 576 N N . LEU A 1 75 ? 3.629 -1.300 2.159 1.00 97.19 75 LEU A N 1
ATOM 577 C CA . LEU A 1 75 ? 2.300 -1.367 2.764 1.00 97.19 75 LEU A CA 1
ATOM 578 C C . LEU A 1 75 ? 1.784 -2.809 2.814 1.00 97.19 75 LEU A C 1
ATOM 580 O O . LEU A 1 75 ? 1.380 -3.282 3.874 1.00 97.19 75 LEU A O 1
ATOM 584 N N . PHE A 1 76 ? 1.856 -3.536 1.697 1.00 97.00 76 PHE A N 1
ATOM 585 C CA . PHE A 1 76 ? 1.451 -4.939 1.672 1.00 97.00 76 PHE A CA 1
ATOM 586 C C . PHE A 1 76 ? 2.324 -5.821 2.582 1.00 97.00 76 PHE A C 1
ATOM 588 O O . PHE A 1 76 ? 1.791 -6.656 3.308 1.00 97.00 76 PHE A O 1
ATOM 595 N N . GLU A 1 77 ? 3.646 -5.623 2.587 1.00 96.31 77 GLU A N 1
ATOM 596 C CA . GLU A 1 77 ? 4.562 -6.366 3.464 1.00 96.31 77 GLU A CA 1
ATOM 597 C C . GLU A 1 77 ? 4.190 -6.201 4.950 1.00 96.31 77 GLU A C 1
ATOM 599 O O . GLU A 1 77 ? 4.205 -7.181 5.695 1.00 96.31 77 GLU A O 1
ATOM 604 N N . GLU A 1 78 ? 3.831 -4.990 5.394 1.00 97.38 78 GLU A N 1
ATOM 605 C CA . GLU A 1 78 ? 3.370 -4.771 6.772 1.00 97.38 78 GLU A CA 1
ATOM 606 C C . GLU A 1 78 ? 2.000 -5.405 7.041 1.00 97.38 78 GLU A C 1
ATOM 608 O O . GLU A 1 78 ? 1.805 -5.971 8.118 1.00 97.38 78 GLU A O 1
ATOM 613 N N . ILE A 1 79 ? 1.070 -5.383 6.081 1.00 96.19 79 ILE A N 1
ATOM 614 C CA . ILE A 1 79 ? -0.223 -6.076 6.217 1.00 96.19 79 ILE A CA 1
ATOM 615 C C . ILE A 1 79 ? -0.001 -7.582 6.396 1.00 96.19 79 ILE A C 1
ATOM 617 O O . ILE A 1 79 ? -0.533 -8.181 7.331 1.00 96.19 79 ILE A O 1
ATOM 621 N N . ALA A 1 80 ? 0.820 -8.198 5.542 1.00 94.88 80 ALA A N 1
ATOM 622 C CA . ALA A 1 80 ? 1.103 -9.631 5.587 1.00 94.88 80 ALA A CA 1
ATOM 623 C C . ALA A 1 80 ? 1.837 -10.036 6.877 1.00 94.88 80 ALA A C 1
ATOM 625 O O . ALA A 1 80 ? 1.512 -11.049 7.499 1.00 94.88 80 ALA A O 1
ATOM 626 N N . LYS A 1 81 ? 2.797 -9.216 7.322 1.00 95.50 81 LYS A N 1
ATOM 627 C CA . LYS A 1 81 ? 3.567 -9.448 8.550 1.00 95.50 81 LYS A CA 1
ATOM 628 C C . LYS A 1 81 ? 2.700 -9.367 9.806 1.00 95.50 81 LYS A C 1
ATOM 630 O O . LYS A 1 81 ? 2.799 -10.240 10.666 1.00 95.50 81 LYS A O 1
ATOM 635 N N . ASN A 1 82 ? 1.876 -8.325 9.920 1.00 95.00 82 ASN A N 1
ATOM 636 C CA . ASN A 1 82 ? 1.043 -8.099 11.104 1.00 95.00 82 ASN A CA 1
ATOM 637 C C . ASN A 1 82 ? -0.283 -8.869 11.045 1.00 95.00 82 ASN A C 1
ATOM 639 O O . ASN A 1 82 ? -0.958 -8.991 12.064 1.00 95.00 82 ASN A O 1
ATOM 643 N N . LYS A 1 83 ? -0.649 -9.406 9.871 1.00 93.75 83 LYS A N 1
ATOM 644 C CA . LYS A 1 83 ? -1.932 -10.081 9.613 1.00 93.75 83 LYS A CA 1
ATOM 645 C C . LYS A 1 83 ? -3.117 -9.207 10.024 1.00 93.75 83 LYS A C 1
ATOM 647 O O . LYS A 1 83 ? -4.091 -9.687 10.602 1.00 93.75 83 LYS A O 1
ATOM 652 N N . SER A 1 84 ? -2.994 -7.913 9.749 1.00 93.94 84 SER A N 1
ATOM 653 C CA . SER A 1 84 ? -3.933 -6.879 10.161 1.00 93.94 84 SER A CA 1
ATOM 654 C C . SER A 1 84 ? -3.874 -5.693 9.199 1.00 93.94 84 SER A C 1
ATOM 656 O O . SER A 1 84 ? -2.963 -5.587 8.382 1.00 93.94 84 SER A O 1
ATOM 658 N N . ILE A 1 85 ? -4.861 -4.810 9.306 1.00 93.19 85 ILE A N 1
ATOM 659 C CA . ILE A 1 85 ?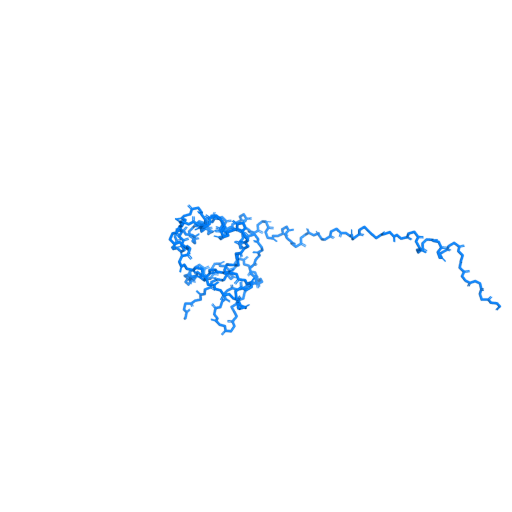 -4.974 -3.537 8.580 1.00 93.19 85 ILE A CA 1
ATOM 660 C C . ILE A 1 85 ? -5.057 -2.349 9.556 1.00 93.19 85 ILE A C 1
ATOM 662 O O . ILE A 1 85 ? -5.574 -1.288 9.221 1.00 93.19 85 ILE A O 1
ATOM 666 N N . GLY A 1 86 ? -4.616 -2.564 10.799 1.00 91.81 86 GLY A N 1
ATOM 667 C CA . GLY A 1 86 ? -4.665 -1.589 11.881 1.00 91.81 86 GLY A CA 1
ATOM 668 C C . GLY A 1 86 ? -3.513 -0.585 11.864 1.00 91.81 86 GLY A C 1
ATOM 669 O O . GLY A 1 86 ? -2.716 -0.499 10.928 1.00 91.81 86 GLY A O 1
ATOM 670 N N . LYS A 1 87 ? -3.410 0.183 12.952 1.00 92.06 87 LYS A N 1
ATOM 671 C CA . LYS A 1 87 ? -2.418 1.255 13.116 1.00 92.06 87 LYS A CA 1
ATOM 672 C C . LYS A 1 87 ? -0.973 0.750 13.017 1.00 92.06 87 LYS A C 1
ATOM 674 O O . LYS A 1 87 ? -0.114 1.451 12.496 1.00 92.06 87 LYS A O 1
ATOM 679 N N . GLU A 1 88 ? -0.716 -0.469 13.471 1.00 94.00 88 GLU A N 1
ATOM 680 C CA . GLU A 1 88 ? 0.585 -1.135 13.429 1.00 94.00 88 GLU A CA 1
ATOM 681 C C . GLU A 1 88 ? 1.160 -1.250 12.011 1.00 94.00 88 GLU A C 1
ATOM 683 O O . GLU A 1 88 ? 2.373 -1.139 11.833 1.00 94.00 88 GLU A O 1
ATOM 688 N N . VAL A 1 89 ? 0.299 -1.395 10.997 1.00 96.19 89 VAL A N 1
ATOM 689 C CA . VAL A 1 89 ? 0.715 -1.401 9.590 1.00 96.19 89 VAL A CA 1
ATOM 690 C C . VAL A 1 89 ? 1.290 -0.041 9.219 1.00 96.19 89 VAL A C 1
ATOM 692 O O . VAL A 1 89 ? 2.386 0.046 8.669 1.00 96.19 89 VAL A O 1
ATOM 695 N N . TRP A 1 90 ? 0.580 1.032 9.568 1.00 95.75 90 TRP A N 1
ATOM 696 C CA . TRP A 1 90 ? 1.009 2.397 9.284 1.00 95.75 90 TRP A CA 1
ATOM 697 C C . TRP A 1 90 ? 2.272 2.783 10.049 1.00 95.75 90 TRP A C 1
ATOM 699 O O . TRP A 1 90 ? 3.166 3.391 9.465 1.00 95.75 90 TRP A O 1
ATOM 709 N N . ASP A 1 91 ? 2.393 2.378 11.314 1.00 95.06 91 ASP A N 1
ATOM 710 C CA . ASP A 1 91 ? 3.611 2.588 12.101 1.00 95.06 91 ASP A CA 1
ATOM 711 C C . ASP A 1 91 ? 4.822 1.906 11.428 1.00 95.06 91 ASP A C 1
ATOM 713 O O . ASP A 1 91 ? 5.890 2.512 11.307 1.00 95.06 91 ASP A O 1
ATOM 717 N N . GLY A 1 92 ? 4.648 0.683 10.909 1.00 95.75 92 GLY A N 1
ATOM 718 C CA . GLY A 1 92 ? 5.684 -0.044 10.169 1.00 95.75 92 GLY A CA 1
ATOM 719 C C . GLY A 1 92 ? 6.048 0.588 8.819 1.00 95.75 92 GLY A C 1
ATOM 720 O O . GLY A 1 92 ? 7.226 0.636 8.455 1.00 95.75 92 GLY A O 1
ATOM 721 N N . VAL A 1 93 ? 5.063 1.122 8.090 1.00 96.44 93 VAL A N 1
ATOM 722 C CA . VAL A 1 93 ? 5.286 1.851 6.829 1.00 96.44 93 VAL A CA 1
ATOM 723 C C . VAL A 1 93 ? 6.043 3.153 7.089 1.00 96.44 93 VAL A C 1
ATOM 725 O O . VAL A 1 93 ? 7.047 3.426 6.430 1.00 96.44 93 VAL A O 1
ATOM 728 N N . LEU A 1 94 ? 5.610 3.939 8.079 1.00 95.56 94 LEU A N 1
ATOM 729 C CA . LEU A 1 94 ? 6.238 5.212 8.431 1.00 95.56 94 LEU A CA 1
ATOM 730 C C . LEU A 1 94 ? 7.670 5.030 8.946 1.00 95.56 94 LEU A C 1
ATOM 732 O O . LEU A 1 94 ? 8.538 5.832 8.612 1.00 95.56 94 LEU A O 1
ATOM 736 N N . ALA A 1 95 ? 7.949 3.955 9.688 1.00 96.38 95 ALA A N 1
ATOM 737 C CA . ALA A 1 95 ? 9.306 3.621 10.123 1.00 96.38 95 ALA A CA 1
ATOM 738 C C . ALA A 1 95 ? 10.263 3.332 8.951 1.00 96.38 95 ALA A C 1
ATOM 740 O O . ALA A 1 95 ? 11.479 3.429 9.106 1.00 96.38 95 ALA A O 1
ATOM 741 N N . ARG A 1 96 ? 9.729 2.975 7.776 1.00 96.25 96 ARG A N 1
ATOM 742 C CA . ARG A 1 96 ? 10.498 2.673 6.560 1.00 96.25 96 ARG A CA 1
ATOM 743 C C . ARG A 1 96 ? 10.416 3.776 5.504 1.00 96.25 96 ARG A C 1
ATOM 745 O O . ARG A 1 96 ? 10.921 3.580 4.401 1.00 96.25 96 ARG A O 1
ATOM 752 N N . LEU A 1 97 ? 9.825 4.928 5.827 1.00 94.31 97 LEU A N 1
ATOM 753 C CA . LEU A 1 97 ? 9.503 5.975 4.856 1.00 94.31 97 LEU A CA 1
ATOM 754 C C . LEU A 1 97 ? 10.726 6.485 4.080 1.00 94.31 97 LEU A C 1
ATOM 756 O O . LEU A 1 97 ? 10.639 6.652 2.867 1.00 94.31 97 LEU A O 1
ATOM 760 N N . ASP A 1 98 ? 11.870 6.670 4.741 1.00 94.31 98 ASP A N 1
ATOM 761 C CA . ASP A 1 98 ? 13.098 7.138 4.081 1.00 94.31 98 ASP A CA 1
ATOM 762 C C . ASP A 1 98 ? 13.608 6.134 3.043 1.00 94.31 98 ASP A C 1
ATOM 764 O O . ASP A 1 98 ? 13.925 6.503 1.914 1.00 94.31 98 ASP A O 1
ATOM 768 N N . LYS A 1 99 ? 13.570 4.838 3.370 1.00 93.94 99 LYS A N 1
ATOM 769 C CA . LYS A 1 99 ? 13.921 3.776 2.423 1.00 93.94 99 LYS A CA 1
ATOM 770 C C . LYS A 1 99 ? 12.936 3.706 1.255 1.00 93.94 99 LYS A C 1
ATOM 772 O O . LYS A 1 99 ? 13.350 3.512 0.117 1.00 93.94 99 LYS A O 1
ATOM 777 N N . ILE A 1 100 ? 11.640 3.890 1.521 1.00 94.62 100 ILE A N 1
ATOM 778 C CA . ILE A 1 100 ? 10.627 3.943 0.459 1.00 94.62 100 ILE A CA 1
ATOM 779 C C . ILE A 1 100 ? 10.925 5.104 -0.494 1.00 94.62 100 ILE A C 1
ATOM 781 O O . ILE A 1 100 ? 10.821 4.920 -1.700 1.00 94.62 100 ILE A O 1
ATOM 785 N N . LYS A 1 101 ? 11.325 6.276 0.016 1.00 92.44 101 LYS A N 1
ATOM 786 C CA . LYS A 1 101 ? 11.711 7.426 -0.819 1.00 92.44 101 LYS A CA 1
ATOM 787 C C . LYS A 1 101 ? 12.928 7.122 -1.692 1.00 92.44 101 LYS A C 1
ATOM 789 O O . LYS A 1 101 ? 12.915 7.449 -2.875 1.00 92.44 101 LYS A O 1
ATOM 794 N N . GLU A 1 102 ? 13.952 6.477 -1.136 1.00 92.00 102 GLU A N 1
ATOM 795 C CA . GLU A 1 102 ? 15.134 6.062 -1.903 1.00 92.00 102 GLU A CA 1
ATOM 796 C C . GLU A 1 102 ? 14.789 5.069 -3.018 1.00 92.00 102 GLU A C 1
ATOM 798 O O . GLU A 1 102 ? 15.280 5.198 -4.139 1.00 92.00 102 GLU A O 1
ATOM 803 N N . ASP A 1 103 ? 13.950 4.075 -2.727 1.00 90.81 103 ASP A N 1
ATOM 804 C CA . ASP A 1 103 ? 13.543 3.077 -3.715 1.00 90.81 103 ASP A CA 1
ATOM 805 C C . ASP A 1 103 ? 12.588 3.675 -4.760 1.00 90.81 103 ASP A C 1
ATOM 807 O O . ASP A 1 103 ? 12.744 3.403 -5.949 1.00 90.81 103 ASP A O 1
ATOM 811 N N . ALA A 1 104 ? 11.690 4.576 -4.356 1.00 90.06 104 ALA A N 1
ATOM 812 C CA . ALA A 1 104 ? 10.822 5.326 -5.261 1.00 90.06 104 ALA A CA 1
ATOM 813 C C . ALA A 1 104 ? 11.617 6.212 -6.233 1.00 90.06 104 ALA A C 1
ATOM 815 O O . ALA A 1 104 ? 11.273 6.306 -7.409 1.00 90.06 104 ALA A O 1
ATOM 816 N N . ALA A 1 105 ? 12.717 6.825 -5.784 1.00 87.88 105 ALA A N 1
ATOM 817 C CA . ALA A 1 105 ? 13.591 7.589 -6.673 1.00 87.88 105 ALA A CA 1
ATOM 818 C C . ALA A 1 105 ? 14.182 6.705 -7.789 1.00 87.88 105 ALA A C 1
ATOM 820 O O . ALA A 1 105 ? 14.312 7.160 -8.929 1.00 87.88 105 ALA A O 1
ATOM 821 N N . LYS A 1 106 ? 14.462 5.426 -7.495 1.00 86.31 106 LYS A N 1
ATOM 822 C CA . LYS A 1 106 ? 14.979 4.458 -8.476 1.00 86.31 106 LYS A CA 1
ATOM 823 C C . LYS A 1 106 ? 13.924 3.996 -9.482 1.00 86.31 106 LYS A C 1
ATOM 825 O O . LYS A 1 106 ? 14.285 3.611 -10.588 1.00 86.31 106 LYS A O 1
ATOM 830 N N . GLU A 1 107 ? 12.636 4.056 -9.140 1.00 78.19 107 GLU A N 1
ATOM 831 C CA . GLU A 1 107 ? 11.547 3.723 -10.077 1.00 78.19 107 GLU A CA 1
ATOM 832 C C . GLU A 1 107 ? 11.513 4.673 -11.277 1.00 78.19 107 GLU A C 1
ATOM 834 O O . GLU A 1 107 ? 11.174 4.267 -12.384 1.00 78.19 107 GLU A O 1
ATOM 839 N N . SER A 1 108 ? 11.894 5.935 -11.065 1.00 66.81 108 SER A N 1
ATOM 840 C CA . SER A 1 108 ? 11.980 6.937 -12.131 1.00 66.81 108 SER A CA 1
ATOM 841 C C . SER A 1 108 ? 13.253 6.821 -12.976 1.00 66.81 108 SER A C 1
ATOM 843 O O . SER A 1 108 ? 13.329 7.378 -14.074 1.00 66.81 108 SER A O 1
ATOM 845 N N . SER A 1 109 ? 14.270 6.110 -12.478 1.00 63.53 109 SER A N 1
ATOM 846 C CA . SER A 1 109 ? 15.563 6.009 -13.139 1.00 63.53 109 SER A CA 1
ATOM 847 C C . SER A 1 109 ? 15.621 4.773 -14.032 1.00 63.53 109 SER A C 1
ATOM 849 O O . SER A 1 109 ? 15.808 3.659 -13.553 1.00 63.53 109 SER A O 1
ATOM 851 N N . TYR A 1 110 ? 15.562 5.037 -15.339 1.00 56.16 110 TYR A N 1
ATOM 852 C CA . TYR A 1 110 ? 15.981 4.166 -16.440 1.00 56.16 110 TYR A CA 1
ATOM 853 C C . TYR A 1 110 ? 14.965 3.113 -16.919 1.00 56.16 110 TYR A C 1
ATOM 855 O O . TYR A 1 110 ? 14.875 2.003 -16.400 1.00 56.16 110 TYR A O 1
ATOM 863 N N . LEU A 1 111 ? 14.276 3.439 -18.020 1.00 62.19 111 LEU A N 1
ATOM 864 C CA . LEU A 1 111 ? 13.818 2.428 -18.972 1.00 62.19 111 LEU A CA 1
ATOM 865 C C . LEU A 1 111 ? 15.016 2.105 -19.878 1.00 62.19 111 LEU A C 1
ATOM 867 O O . LEU A 1 111 ? 15.467 3.016 -20.582 1.00 62.19 111 LEU A O 1
ATOM 871 N N . PRO A 1 112 ? 15.571 0.877 -19.864 1.00 60.66 112 PRO A N 1
ATOM 872 C CA . PRO A 1 112 ? 16.561 0.502 -20.863 1.00 60.66 112 PRO A CA 1
ATOM 873 C C . PRO A 1 112 ? 15.973 0.748 -22.248 1.00 60.66 112 PRO A C 1
ATOM 875 O O . PRO A 1 112 ? 14.791 0.477 -22.484 1.00 60.66 112 PRO A O 1
ATOM 878 N N . ALA A 1 113 ? 16.791 1.294 -23.150 1.00 70.19 113 ALA A N 1
ATOM 879 C CA . ALA A 1 113 ? 16.395 1.371 -24.545 1.00 70.19 113 ALA A CA 1
ATOM 880 C C . ALA A 1 113 ? 15.996 -0.046 -24.989 1.00 70.19 113 ALA A C 1
ATOM 882 O O . ALA A 1 113 ? 16.715 -0.994 -24.654 1.00 70.19 113 ALA A O 1
ATOM 883 N N . PRO A 1 114 ? 14.849 -0.216 -25.667 1.00 69.06 114 PRO A N 1
ATOM 884 C CA . PRO A 1 114 ? 14.470 -1.523 -26.171 1.00 69.06 114 PRO A CA 1
ATOM 885 C C . PRO A 1 114 ? 15.604 -2.071 -27.041 1.00 69.06 114 PRO A C 1
ATOM 887 O O . PRO A 1 114 ? 16.204 -1.329 -27.822 1.00 69.06 114 PRO A O 1
ATOM 890 N N . GLU A 1 115 ? 15.890 -3.364 -26.906 1.00 76.00 115 GLU A N 1
ATOM 891 C CA . GLU A 1 115 ? 16.723 -4.083 -27.865 1.00 76.00 115 GLU A CA 1
ATOM 892 C C . GLU A 1 115 ? 15.931 -4.172 -29.175 1.00 76.00 115 GLU A C 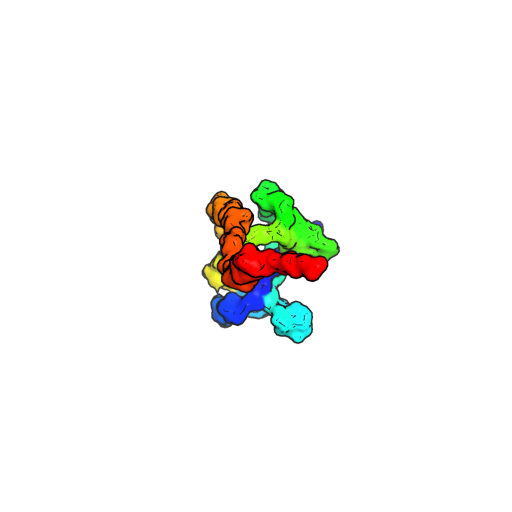1
ATOM 894 O O . GLU A 1 115 ? 15.139 -5.086 -29.391 1.00 76.00 115 GLU A O 1
ATOM 899 N N . ILE A 1 116 ? 16.056 -3.138 -30.007 1.00 79.00 116 ILE A N 1
ATOM 900 C CA . ILE A 1 116 ? 15.474 -3.108 -31.345 1.00 79.00 116 ILE A CA 1
ATOM 901 C C . ILE A 1 116 ? 16.500 -3.735 -32.281 1.00 79.00 116 ILE A C 1
ATOM 903 O O . ILE A 1 116 ? 17.623 -3.241 -32.390 1.00 79.00 116 ILE A O 1
ATOM 907 N N . ASP A 1 117 ? 16.102 -4.801 -32.969 1.00 81.31 117 ASP A N 1
ATOM 908 C CA . ASP A 1 117 ? 16.836 -5.282 -34.132 1.00 81.31 117 ASP A CA 1
ATOM 909 C C . ASP A 1 117 ? 16.700 -4.243 -35.254 1.00 81.31 117 ASP A C 1
ATOM 911 O O . ASP A 1 117 ? 15.607 -3.990 -35.762 1.00 81.31 117 ASP A O 1
ATOM 915 N N . ILE A 1 118 ? 17.808 -3.577 -35.574 1.00 82.62 118 ILE A N 1
ATOM 916 C CA . ILE A 1 118 ? 17.885 -2.538 -36.608 1.00 82.62 118 ILE A CA 1
ATOM 917 C C . ILE A 1 118 ? 18.483 -3.061 -37.919 1.00 82.62 118 ILE A C 1
ATOM 919 O O . ILE A 1 118 ? 18.752 -2.257 -38.811 1.00 82.62 118 ILE A O 1
ATOM 923 N N . SER A 1 119 ? 18.687 -4.376 -38.059 1.00 82.44 119 SER A N 1
ATOM 924 C CA . SER A 1 119 ? 19.267 -4.986 -39.265 1.00 82.44 119 SER A CA 1
ATOM 925 C C . SER A 1 119 ? 18.524 -4.581 -40.544 1.00 82.44 119 SER A C 1
ATOM 927 O O . SER A 1 119 ? 19.162 -4.160 -41.509 1.00 82.44 119 SER A O 1
ATOM 929 N N . ASP A 1 120 ? 17.190 -4.557 -40.507 1.00 77.88 120 ASP A N 1
ATOM 930 C CA . ASP A 1 120 ? 16.339 -4.093 -41.613 1.00 77.88 120 ASP A CA 1
ATOM 931 C C . ASP A 1 120 ? 16.624 -2.630 -42.011 1.00 77.88 120 ASP A C 1
ATOM 933 O O . ASP A 1 120 ? 16.618 -2.265 -43.188 1.00 77.88 120 ASP A O 1
ATOM 937 N N . ILE A 1 121 ? 16.895 -1.761 -41.031 1.00 79.00 121 ILE A N 1
ATOM 938 C CA . ILE A 1 121 ? 17.200 -0.340 -41.261 1.00 79.00 121 ILE A CA 1
ATOM 939 C C . ILE A 1 121 ? 18.601 -0.193 -41.867 1.00 79.00 121 ILE A C 1
ATOM 941 O O . ILE A 1 121 ? 18.803 0.627 -42.765 1.00 79.00 121 ILE A O 1
ATOM 945 N N . GLU A 1 122 ? 19.566 -0.985 -41.402 1.00 81.00 122 GLU A N 1
ATOM 946 C CA . GLU A 1 122 ? 20.932 -0.992 -41.930 1.00 81.00 122 GLU A CA 1
ATOM 947 C C . GLU A 1 122 ? 21.003 -1.538 -43.362 1.00 81.00 122 GLU A C 1
ATOM 949 O O . GLU A 1 122 ? 21.790 -1.041 -44.170 1.00 81.00 122 GLU A O 1
ATOM 954 N N . GLU A 1 123 ? 20.180 -2.529 -43.711 1.00 78.94 123 GLU A N 1
ATOM 955 C CA . GLU A 1 123 ? 20.057 -3.025 -45.087 1.00 78.94 123 GLU A CA 1
ATOM 956 C C . GLU A 1 123 ? 19.477 -1.959 -46.023 1.00 78.94 123 GLU A C 1
ATOM 958 O O . GLU A 1 123 ? 20.045 -1.696 -47.086 1.00 78.94 123 GLU A O 1
ATOM 963 N N . LEU A 1 124 ? 18.431 -1.250 -45.592 1.00 75.44 124 LEU A N 1
ATOM 964 C CA . LEU A 1 124 ? 17.834 -0.150 -46.360 1.00 75.44 124 LEU A CA 1
ATOM 965 C C . LEU A 1 124 ? 18.785 1.042 -46.565 1.00 75.44 124 LEU A C 1
ATOM 967 O O . LEU A 1 124 ? 18.648 1.784 -47.538 1.00 75.44 124 LEU A O 1
ATOM 971 N N . GLN A 1 125 ? 19.763 1.240 -45.677 1.00 73.50 125 GLN A N 1
ATOM 972 C CA . GLN A 1 125 ? 20.800 2.265 -45.843 1.00 73.50 125 GLN A CA 1
ATOM 973 C C . GLN A 1 125 ? 21.908 1.860 -46.825 1.00 73.50 125 GLN A C 1
ATOM 975 O O . GLN A 1 125 ? 22.559 2.741 -47.392 1.00 73.50 125 GLN A O 1
ATOM 980 N N . LYS A 1 126 ? 22.135 0.555 -47.037 1.00 76.00 126 LYS A N 1
ATOM 981 C CA . LYS A 1 126 ? 23.139 0.044 -47.989 1.00 76.00 126 LYS A CA 1
ATOM 982 C C . LYS A 1 126 ? 22.674 0.159 -49.436 1.00 76.00 126 LYS A C 1
ATOM 984 O O . LYS A 1 126 ? 23.503 0.381 -50.317 1.00 76.00 126 LYS A O 1
ATOM 989 N N . GLU A 1 127 ? 21.368 0.074 -49.670 1.00 70.12 127 GLU A N 1
ATOM 990 C CA . GLU A 1 127 ? 20.753 0.288 -50.980 1.00 70.12 127 GLU A CA 1
ATOM 991 C C . GLU A 1 127 ? 19.836 1.518 -50.947 1.00 70.12 127 GLU A C 1
ATOM 993 O O . GLU A 1 127 ? 18.610 1.389 -51.004 1.00 70.12 127 GLU A O 1
ATOM 998 N N . PRO A 1 128 ? 20.395 2.743 -50.851 1.00 64.50 128 PRO A N 1
ATOM 999 C CA . PRO A 1 128 ? 19.576 3.937 -50.939 1.00 64.50 128 PRO A CA 1
ATOM 1000 C C . PRO A 1 128 ? 18.868 3.916 -52.291 1.00 64.50 128 PRO A C 1
ATOM 1002 O O . PRO A 1 128 ? 19.524 3.905 -53.333 1.00 64.50 128 PRO A O 1
ATOM 1005 N N . TYR A 1 129 ? 17.533 3.887 -52.255 1.00 65.19 129 TYR A N 1
ATOM 1006 C CA . TYR A 1 129 ? 16.671 3.891 -53.432 1.00 65.19 129 TYR A CA 1
ATOM 1007 C C . TYR A 1 129 ? 17.152 4.954 -54.427 1.00 65.19 129 TYR A C 1
ATOM 1009 O O . TYR A 1 129 ? 16.944 6.156 -54.234 1.00 65.19 129 TYR A O 1
ATOM 1017 N N . GLN A 1 130 ? 17.825 4.515 -55.491 1.00 66.50 130 GLN A N 1
ATOM 1018 C CA . GLN A 1 130 ? 18.177 5.389 -56.595 1.00 66.50 130 GLN A CA 1
ATOM 1019 C C . GLN A 1 130 ? 16.897 5.572 -57.405 1.00 66.50 130 GLN A C 1
ATOM 1021 O O . GLN A 1 130 ? 16.402 4.627 -58.020 1.00 66.50 130 GLN A O 1
ATOM 1026 N N . LYS A 1 131 ? 16.304 6.772 -57.340 1.00 62.38 131 LYS A N 1
ATOM 1027 C CA . LYS A 1 131 ? 15.197 7.129 -58.237 1.00 62.38 131 LYS A CA 1
ATOM 1028 C C . LYS A 1 131 ? 15.641 6.887 -59.691 1.00 62.38 131 LYS A C 1
ATOM 1030 O O . LYS A 1 131 ? 16.794 7.200 -59.992 1.00 62.38 131 LYS A O 1
ATOM 1035 N N . PRO A 1 132 ? 14.752 6.357 -60.551 1.00 65.50 132 PRO A N 1
ATOM 1036 C CA . PRO A 1 132 ? 15.037 6.194 -61.973 1.00 65.50 132 PRO A CA 1
ATOM 1037 C C . PRO A 1 132 ? 15.295 7.536 -62.667 1.00 65.50 132 PRO A C 1
ATOM 1039 O O . PRO A 1 132 ? 14.764 8.568 -62.186 1.00 65.50 132 PRO A O 1
#

InterPro domains:
  IPR054230 Protei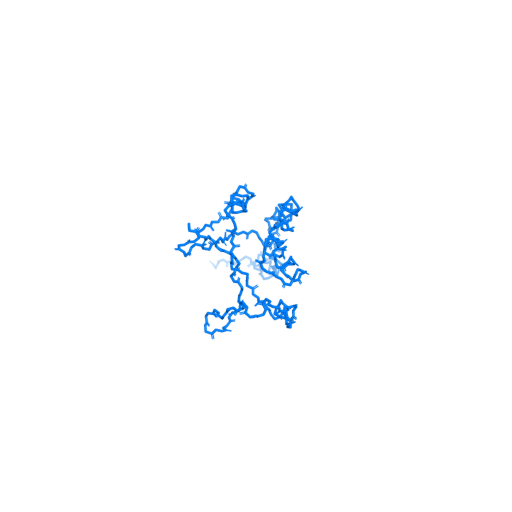n of unknown function DUF6955 [PF22271] (4-94)

pLDDT: mean 89.22, std 10.07, range [56.16, 97.38]

Sequence (132 aa):
MAHYMVVLLDEKRLNELKGTPVEEKIVDMFGGALKAINIDVPEDVEKKIMEAFTSARIDSRGAVTDVPVAFNRVLFEEIAKNKSIGKEVWDGVLARLDKIKEDAAKESSYLPAPEIDISDIEELQKEPYQKP

Foldseek 3Di:
DFAKAKQWDDPVLLVLLPPFPCNVQWDADPNNPTIIGIATADPVLVVVQVVLDVQWDQDPVRYTDRRAPLLSVLLSVLCSVVSDRDPSSSVSSVVCSVVSSVVSVVVPPDDDDPPDDCVVVVVCVVCPDDDD

Organism: NCBI:txid3060442

Secondary structu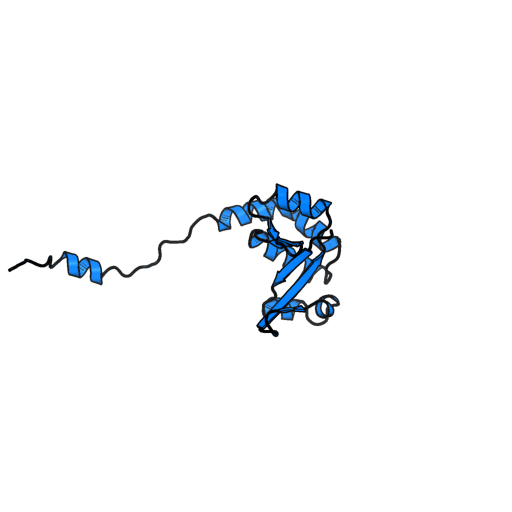re (DSSP, 8-state):
--EEEEEEE-HHHHHHHTTSTTGGGEEEEGGGTEEEEEEEE-HHHHHHHHHH-TT-EE-TTSEEE---HHHHHHHHHHHHHHTS-SHHHHHHHHHTHHHHHHHHHHHTS--PPP----HHHHHHHHS-----

Radius of gyration: 21.76 Å; chains: 1; bounding box: 40×34×75 Å